Protein AF-A0A3G2JQF2-F1 (afdb_monomer)

Mean predicted aligned error: 6.69 Å

Sequence (127 aa):
MSVCEAGCGICAEARGRFDALRAESLVQRRRFEQIGRYPYAAGRHTLHRTGCRAVSVGDVESDAGPWLHGALTRFAHDGSTSSGWTTHMRVMTRCEAEAWVTERIGPRGGLRYRLCGICTPELPVAD

pLDDT: mean 83.69, std 12.15, range [48.25, 96.56]

Radius of gyration: 16.87 Å; Cα contacts (8 Å, |Δi|>4): 191; chains: 1; bounding box: 36×32×48 Å

Secondary structure (DSSP, 8-state):
-PPPPTT-HHHHHHHHHHHHHHHHHHHHHHHHTTTTT--EEE-SSEEEETT-TT------S-TTSTTTTTHHHHHHHH----SSSS--SEEE-HHHHHHHHHHHTTTTT-TT-EE-TTT-PPP----

Structure (mmCIF, N/CA/C/O backbone):
data_AF-A0A3G2JQF2-F1
#
_entry.id   AF-A0A3G2JQF2-F1
#
loop_
_atom_site.group_PDB
_atom_site.id
_atom_site.type_symbol
_atom_site.label_atom_id
_atom_site.label_alt_id
_atom_site.label_comp_id
_atom_site.label_asym_id
_atom_site.label_entity_id
_atom_site.label_seq_id
_atom_site.pdbx_PDB_ins_code
_atom_site.Cartn_x
_atom_site.Cartn_y
_atom_site.Cartn_z
_atom_site.occupancy
_atom_site.B_iso_or_equiv
_atom_site.auth_seq_id
_atom_site.auth_comp_id
_atom_site.auth_asym_id
_atom_site.auth_atom_id
_atom_site.pdbx_PDB_model_num
ATOM 1 N N 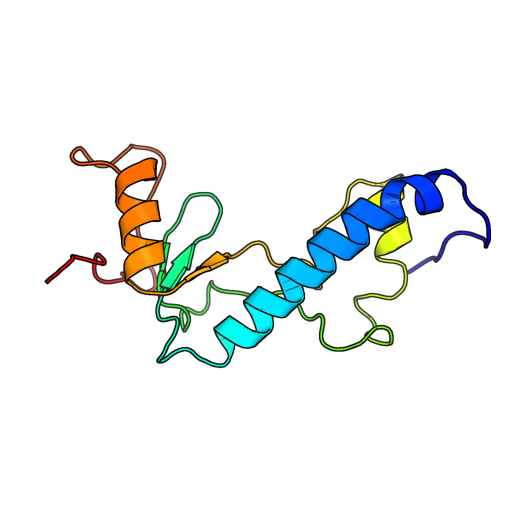. MET A 1 1 ? 4.228 -17.465 -17.686 1.00 61.19 1 MET A N 1
ATOM 2 C CA . MET A 1 1 ? 4.157 -15.997 -17.867 1.00 61.19 1 MET A CA 1
ATOM 3 C C . MET A 1 1 ? 5.346 -15.611 -18.726 1.00 61.19 1 MET A C 1
ATOM 5 O O . MET A 1 1 ? 6.410 -16.160 -18.479 1.00 61.19 1 MET A O 1
ATOM 9 N N . SER A 1 2 ? 5.173 -14.795 -19.765 1.00 73.69 2 SER A N 1
ATOM 10 C CA . SER A 1 2 ? 6.272 -14.430 -20.668 1.00 73.69 2 SER A CA 1
ATOM 11 C C . SER A 1 2 ? 7.096 -13.272 -20.101 1.00 73.69 2 SER A C 1
ATOM 13 O O . SER A 1 2 ? 6.562 -12.350 -19.486 1.00 73.69 2 SER A O 1
ATOM 15 N N . VAL A 1 3 ? 8.409 -13.336 -20.310 1.00 82.12 3 VAL A N 1
ATOM 16 C CA . VAL A 1 3 ? 9.358 -12.250 -20.044 1.00 82.12 3 VAL A CA 1
ATOM 17 C C . VAL A 1 3 ? 9.711 -11.627 -21.388 1.00 82.12 3 VAL A C 1
ATOM 19 O O . VAL A 1 3 ? 9.880 -12.345 -22.371 1.00 82.12 3 VAL A O 1
ATOM 22 N N . CYS A 1 4 ? 9.772 -10.299 -21.442 1.00 87.94 4 CYS A N 1
ATOM 23 C CA . CYS A 1 4 ? 10.192 -9.588 -22.646 1.00 87.94 4 CYS A CA 1
ATOM 24 C C . CYS A 1 4 ? 11.670 -9.865 -22.966 1.00 87.94 4 CYS A C 1
ATOM 26 O O . CYS A 1 4 ? 12.456 -10.187 -22.073 1.00 87.94 4 CYS A O 1
ATOM 28 N N . GLU A 1 5 ? 12.056 -9.705 -24.229 1.00 86.31 5 GLU A N 1
ATOM 29 C CA . GLU A 1 5 ? 13.446 -9.851 -24.660 1.00 86.31 5 GLU A CA 1
ATOM 30 C C . GLU A 1 5 ? 14.378 -8.856 -23.949 1.00 86.31 5 GLU A C 1
ATOM 32 O O . GLU A 1 5 ? 13.987 -7.749 -23.551 1.00 86.31 5 GLU A O 1
ATOM 37 N N . ALA A 1 6 ? 15.642 -9.256 -23.791 1.00 82.19 6 ALA A N 1
ATOM 38 C CA . ALA A 1 6 ? 16.667 -8.387 -23.233 1.00 82.19 6 ALA A CA 1
ATOM 39 C C . ALA A 1 6 ? 16.839 -7.135 -24.113 1.00 82.19 6 ALA A C 1
ATOM 41 O O . ALA A 1 6 ? 16.950 -7.235 -25.330 1.00 82.19 6 ALA A O 1
ATOM 42 N N . GLY A 1 7 ? 16.874 -5.953 -23.492 1.00 86.25 7 GLY A N 1
ATOM 43 C CA . GLY A 1 7 ? 17.032 -4.681 -24.209 1.00 86.25 7 GLY A CA 1
ATOM 44 C C . GLY A 1 7 ? 15.730 -4.015 -24.673 1.00 86.25 7 GLY A C 1
ATOM 45 O O . GLY A 1 7 ? 15.794 -2.990 -25.344 1.00 86.25 7 GLY A O 1
ATOM 46 N N . CYS A 1 8 ? 14.551 -4.526 -24.296 1.00 94.06 8 CYS A N 1
ATOM 47 C CA . CYS A 1 8 ? 13.285 -3.845 -24.580 1.00 94.06 8 CYS A CA 1
ATOM 48 C C . CYS A 1 8 ? 13.240 -2.426 -23.971 1.00 94.06 8 CYS A C 1
ATOM 50 O O . CYS A 1 8 ? 13.269 -2.259 -22.748 1.00 94.06 8 CYS A O 1
ATOM 52 N N . GLY A 1 9 ? 13.109 -1.405 -24.828 1.00 94.69 9 GLY A N 1
ATOM 53 C CA . GLY A 1 9 ? 13.076 0.008 -24.426 1.00 94.69 9 GLY A CA 1
ATOM 54 C C . GLY A 1 9 ? 11.910 0.359 -23.496 1.00 94.69 9 GLY A C 1
ATOM 55 O O . GLY A 1 9 ? 12.115 1.030 -22.491 1.00 94.69 9 GLY A O 1
ATOM 56 N N . ILE A 1 10 ? 10.715 -0.191 -23.744 1.00 94.81 10 ILE A N 1
ATOM 57 C CA . ILE A 1 10 ? 9.523 0.033 -22.900 1.00 94.81 10 ILE A CA 1
ATOM 58 C C . ILE A 1 10 ? 9.766 -0.492 -21.476 1.00 94.81 10 ILE A C 1
ATOM 60 O O . ILE A 1 10 ? 9.461 0.171 -20.483 1.00 94.81 10 ILE A O 1
ATOM 64 N N . CYS A 1 11 ? 10.378 -1.674 -21.360 1.00 93.19 11 CYS A N 1
ATOM 65 C CA . CYS A 1 11 ? 10.763 -2.243 -20.071 1.00 93.19 11 CYS A CA 1
ATOM 66 C C . CYS A 1 11 ? 11.851 -1.412 -19.368 1.00 93.19 11 CYS A C 1
ATOM 68 O O . CYS A 1 11 ? 11.802 -1.264 -18.146 1.00 93.19 11 CYS A O 1
ATOM 70 N N . ALA A 1 12 ? 12.818 -0.863 -20.111 1.00 94.44 12 ALA A N 1
ATOM 71 C CA . ALA A 1 12 ? 13.862 -0.000 -19.558 1.00 94.44 12 ALA A CA 1
ATOM 72 C C . ALA A 1 12 ? 13.283 1.317 -19.007 1.00 94.44 12 ALA A C 1
ATOM 74 O O . ALA A 1 12 ? 13.583 1.692 -17.875 1.00 94.44 12 ALA A O 1
ATOM 75 N N . GLU A 1 13 ? 12.385 1.966 -19.750 1.00 96.06 13 GLU A N 1
ATOM 76 C CA . GLU A 1 13 ? 11.699 3.195 -19.327 1.00 96.06 13 GLU A CA 1
ATOM 77 C C . GLU A 1 13 ? 10.772 2.983 -18.117 1.00 96.06 13 GLU A C 1
ATOM 79 O O . GLU A 1 13 ? 10.591 3.872 -17.278 1.00 96.06 13 GLU A O 1
ATOM 84 N N . ALA A 1 14 ? 10.163 1.801 -17.999 1.00 94.31 14 ALA A N 1
ATOM 85 C CA . ALA A 1 14 ? 9.282 1.462 -16.885 1.00 94.31 14 ALA A CA 1
ATOM 86 C C . ALA A 1 14 ? 10.037 1.042 -15.612 1.00 94.31 14 ALA A C 1
ATOM 88 O O . ALA A 1 14 ? 9.457 1.086 -14.522 1.00 94.31 14 ALA A O 1
ATOM 89 N N . ARG A 1 15 ? 11.319 0.660 -15.726 1.00 91.25 15 ARG A N 1
ATOM 90 C CA . ARG A 1 15 ? 12.107 0.033 -14.653 1.00 91.25 15 ARG A CA 1
ATOM 91 C C . ARG A 1 15 ? 12.094 0.823 -13.351 1.00 91.25 15 ARG A C 1
ATOM 93 O O . ARG A 1 15 ? 11.746 0.268 -12.318 1.00 91.25 15 ARG A O 1
ATOM 100 N N . GLY A 1 16 ? 12.403 2.118 -13.402 1.00 93.44 16 GLY A N 1
ATOM 101 C CA . GLY A 1 16 ? 12.475 2.936 -12.187 1.00 93.44 16 GLY A CA 1
ATOM 102 C C . GLY A 1 16 ? 11.144 2.995 -11.428 1.00 93.44 16 GLY A C 1
ATOM 103 O O . GLY A 1 16 ? 11.115 2.877 -10.206 1.00 93.44 16 GLY A O 1
ATOM 104 N N . ARG A 1 17 ? 10.020 3.105 -12.152 1.00 93.38 17 ARG A N 1
ATOM 105 C CA . ARG A 1 17 ? 8.672 3.099 -11.553 1.00 93.38 17 ARG A CA 1
ATOM 106 C C . ARG A 1 17 ? 8.314 1.728 -10.980 1.00 93.38 17 ARG A C 1
ATOM 108 O O . ARG A 1 17 ? 7.720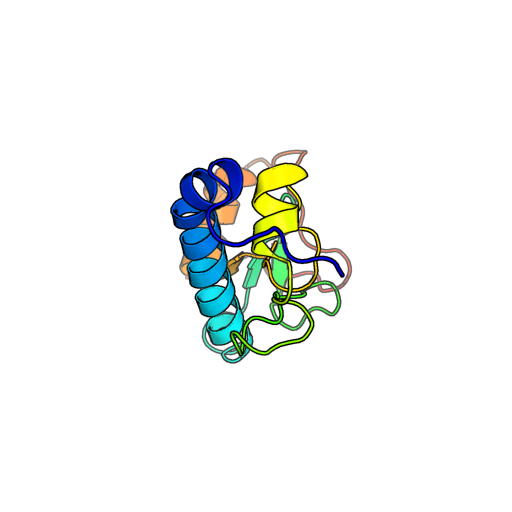 1.650 -9.908 1.00 93.38 17 ARG A O 1
ATOM 115 N N . PHE A 1 18 ? 8.696 0.662 -11.677 1.00 90.56 18 PHE A N 1
ATOM 116 C CA . PHE A 1 18 ? 8.511 -0.706 -11.208 1.00 90.56 18 PHE A CA 1
ATOM 117 C C . PHE A 1 18 ? 9.280 -0.969 -9.905 1.00 90.56 18 PHE A C 1
ATOM 119 O O . PHE A 1 18 ? 8.698 -1.449 -8.932 1.00 90.56 18 PHE A O 1
ATOM 126 N N . ASP A 1 19 ? 10.561 -0.602 -9.859 1.00 90.19 19 ASP A N 1
ATOM 127 C CA . ASP A 1 19 ? 11.419 -0.816 -8.692 1.00 90.19 19 ASP A CA 1
ATOM 128 C C . ASP A 1 19 ? 10.932 -0.007 -7.479 1.00 90.19 19 ASP A C 1
ATOM 130 O O . ASP A 1 19 ? 10.936 -0.518 -6.358 1.00 90.19 19 ASP A O 1
ATOM 134 N N . ALA A 1 20 ? 10.425 1.213 -7.694 1.00 91.12 20 ALA A N 1
ATOM 135 C CA . ALA A 1 20 ? 9.807 2.019 -6.641 1.00 91.12 20 ALA A CA 1
ATOM 136 C C . ALA A 1 20 ? 8.563 1.337 -6.042 1.00 91.12 20 ALA A C 1
ATOM 138 O O . ALA A 1 20 ? 8.482 1.157 -4.826 1.00 91.12 20 ALA A O 1
ATOM 139 N N . LEU A 1 21 ? 7.633 0.869 -6.884 1.00 89.31 21 LEU A N 1
ATOM 140 C CA . LEU A 1 21 ? 6.445 0.132 -6.428 1.00 89.31 21 LEU A CA 1
ATOM 141 C C . LEU A 1 21 ? 6.815 -1.161 -5.694 1.00 89.31 21 LEU A C 1
ATOM 143 O O . LEU A 1 21 ? 6.157 -1.553 -4.723 1.00 89.31 21 LEU A O 1
ATOM 147 N N . ARG A 1 22 ? 7.880 -1.833 -6.138 1.00 87.44 22 ARG A N 1
ATOM 148 C CA . ARG A 1 22 ? 8.399 -3.029 -5.475 1.00 87.44 22 ARG A CA 1
ATOM 149 C C . ARG A 1 22 ? 8.967 -2.692 -4.099 1.00 87.44 22 ARG A C 1
ATOM 151 O O . ARG A 1 22 ? 8.641 -3.375 -3.128 1.00 87.44 22 ARG A O 1
ATOM 158 N N . ALA A 1 23 ? 9.770 -1.636 -3.995 1.00 88.94 23 ALA A N 1
ATOM 159 C CA . ALA A 1 23 ? 10.330 -1.176 -2.729 1.00 88.94 23 ALA A CA 1
ATOM 160 C C . ALA A 1 23 ? 9.228 -0.791 -1.727 1.00 88.94 23 ALA A C 1
ATOM 162 O O . ALA A 1 23 ? 9.280 -1.201 -0.565 1.00 88.94 23 ALA A O 1
ATOM 163 N N . GLU A 1 24 ? 8.191 -0.081 -2.177 1.00 89.69 24 GLU A N 1
ATOM 164 C CA . GLU A 1 24 ? 7.017 0.238 -1.358 1.00 89.69 24 GLU A CA 1
ATOM 165 C C . GLU A 1 24 ? 6.292 -1.026 -0.888 1.00 89.69 24 GLU A C 1
ATOM 167 O O . GLU A 1 24 ? 5.978 -1.164 0.296 1.00 89.69 24 GLU A O 1
ATOM 172 N N . SER A 1 25 ? 6.087 -1.987 -1.790 1.00 88.75 25 SER A N 1
ATOM 173 C CA . SER A 1 25 ? 5.441 -3.263 -1.468 1.00 88.75 25 SER A CA 1
ATOM 174 C C . SER A 1 25 ? 6.213 -4.046 -0.408 1.00 88.75 25 SER A C 1
ATOM 176 O O . SER A 1 25 ? 5.610 -4.565 0.532 1.00 88.75 25 SER A O 1
ATOM 178 N N . LEU A 1 26 ? 7.547 -4.051 -0.487 1.00 88.56 26 LEU A N 1
ATOM 179 C CA . LEU A 1 26 ? 8.424 -4.665 0.514 1.00 88.56 26 LEU A CA 1
ATOM 180 C C . LEU A 1 26 ? 8.311 -3.985 1.883 1.00 88.56 26 LEU A C 1
ATOM 182 O O . LEU A 1 26 ? 8.314 -4.657 2.915 1.00 88.56 26 LEU A O 1
ATOM 186 N N . VAL A 1 27 ? 8.195 -2.655 1.914 1.00 91.44 27 VAL A N 1
ATOM 187 C CA . VAL A 1 27 ? 7.955 -1.921 3.164 1.00 91.44 27 VAL A CA 1
ATOM 188 C C . VAL A 1 27 ? 6.620 -2.335 3.777 1.00 91.44 27 VAL A C 1
ATOM 190 O O . VAL A 1 27 ? 6.573 -2.622 4.972 1.00 91.44 27 VAL A O 1
ATOM 193 N N . GLN A 1 28 ? 5.547 -2.403 2.984 1.00 92.88 28 GLN A N 1
ATOM 194 C CA . GLN A 1 28 ? 4.232 -2.788 3.505 1.00 92.88 28 GLN A CA 1
ATOM 195 C C . GLN A 1 28 ? 4.196 -4.243 3.983 1.00 92.88 28 GLN A C 1
ATOM 197 O O . GLN A 1 28 ? 3.588 -4.509 5.017 1.00 92.88 28 GLN A O 1
ATOM 202 N N . ARG A 1 29 ? 4.902 -5.161 3.307 1.00 90.31 29 ARG A N 1
ATOM 203 C CA . ARG A 1 29 ? 5.081 -6.552 3.756 1.00 90.31 29 ARG A CA 1
ATOM 204 C C . ARG A 1 29 ? 5.730 -6.621 5.143 1.00 90.31 29 ARG A C 1
ATOM 206 O O . ARG A 1 29 ? 5.127 -7.158 6.065 1.00 90.31 29 ARG A O 1
ATOM 213 N N . ARG A 1 30 ? 6.878 -5.960 5.334 1.00 91.25 30 ARG A N 1
ATOM 214 C CA . ARG A 1 30 ? 7.559 -5.910 6.645 1.00 91.25 30 ARG A CA 1
ATOM 215 C C . ARG A 1 30 ? 6.706 -5.278 7.745 1.00 91.25 30 ARG A C 1
ATOM 217 O O . ARG A 1 30 ? 6.788 -5.676 8.905 1.00 91.25 30 ARG A O 1
ATOM 224 N N . ARG A 1 31 ? 5.905 -4.261 7.405 1.00 94.31 31 ARG A N 1
ATOM 225 C CA . ARG A 1 31 ? 4.961 -3.639 8.349 1.00 94.31 31 ARG A CA 1
ATOM 226 C C . ARG A 1 31 ? 3.831 -4.598 8.724 1.00 94.31 31 ARG A C 1
ATOM 228 O O . ARG A 1 31 ? 3.440 -4.636 9.886 1.00 94.31 31 ARG A O 1
ATOM 235 N N . PHE A 1 32 ? 3.330 -5.376 7.766 1.00 91.75 32 PHE A N 1
ATOM 236 C CA . PHE A 1 32 ? 2.258 -6.351 7.972 1.00 91.75 32 PHE A CA 1
ATOM 237 C C . PHE A 1 32 ? 2.642 -7.454 8.967 1.00 91.75 32 PHE A C 1
ATOM 239 O O . PHE A 1 32 ? 1.812 -7.860 9.771 1.00 91.75 32 PHE A O 1
ATOM 246 N N . GLU A 1 33 ? 3.906 -7.880 8.979 1.00 91.69 33 GLU A N 1
ATOM 247 C CA . GLU A 1 33 ? 4.445 -8.835 9.965 1.00 91.69 33 GLU A CA 1
ATOM 248 C C . GLU A 1 33 ? 4.531 -8.259 11.390 1.00 91.69 33 GLU A C 1
ATOM 250 O O . GLU A 1 33 ? 4.604 -8.999 12.367 1.00 91.69 33 GLU A O 1
ATOM 255 N N . GLN A 1 34 ? 4.481 -6.932 11.534 1.00 93.75 34 GLN A N 1
ATOM 256 C CA . GLN A 1 34 ? 4.618 -6.216 12.803 1.00 93.75 34 GLN A CA 1
ATOM 257 C C . GLN A 1 34 ? 3.278 -5.616 13.253 1.00 93.75 34 GLN A C 1
ATOM 259 O O . GLN A 1 34 ? 3.196 -4.431 13.585 1.00 93.75 34 GLN A O 1
ATOM 264 N N . ILE A 1 35 ? 2.220 -6.435 13.288 1.00 90.38 35 ILE A N 1
ATOM 265 C CA . ILE A 1 35 ? 0.833 -6.004 13.568 1.00 90.38 35 ILE A CA 1
ATOM 266 C C . ILE A 1 35 ? 0.719 -5.151 14.842 1.00 90.38 35 ILE A C 1
ATOM 268 O O . ILE A 1 35 ? -0.018 -4.168 14.851 1.00 90.38 35 ILE A O 1
ATOM 272 N N . GLY A 1 36 ? 1.468 -5.475 15.902 1.00 91.88 36 GLY A N 1
ATOM 273 C CA . GLY A 1 36 ? 1.448 -4.694 17.146 1.00 91.88 36 GLY A CA 1
ATOM 274 C C . GLY A 1 36 ? 1.935 -3.248 16.980 1.00 91.88 36 GLY A C 1
ATOM 275 O O . GLY A 1 36 ? 1.447 -2.351 17.659 1.00 91.88 36 GLY A O 1
ATOM 276 N N . ARG A 1 37 ? 2.863 -3.002 16.047 1.00 95.12 37 ARG A N 1
ATOM 277 C CA . ARG A 1 37 ? 3.402 -1.667 15.740 1.00 95.12 37 ARG A CA 1
ATOM 278 C C . ARG A 1 37 ? 2.606 -0.950 14.649 1.00 95.12 37 ARG A C 1
ATOM 280 O O . ARG A 1 37 ? 2.529 0.279 14.655 1.00 95.12 37 ARG A O 1
ATOM 287 N N . TYR A 1 38 ? 2.015 -1.706 13.728 1.00 96.44 38 TYR A N 1
ATOM 288 C CA . TYR A 1 38 ? 1.227 -1.182 12.617 1.00 96.44 38 TYR A CA 1
ATOM 289 C C . TYR A 1 38 ? -0.176 -1.806 12.610 1.00 96.44 38 TYR A C 1
ATOM 291 O O . TYR A 1 38 ? -0.444 -2.728 11.834 1.00 96.44 38 TYR A O 1
ATOM 299 N N . PRO A 1 39 ? -1.082 -1.344 13.490 1.00 95.81 39 PRO A N 1
ATOM 300 C CA . PRO A 1 39 ? -2.364 -2.009 13.719 1.00 95.81 39 PRO A CA 1
ATOM 301 C C . PRO A 1 39 ? -3.420 -1.735 12.638 1.00 95.81 39 PRO A C 1
ATOM 303 O O . PRO A 1 39 ? -4.453 -2.412 12.620 1.00 95.81 39 PRO A O 1
ATOM 306 N N . TYR A 1 40 ? -3.180 -0.784 11.730 1.00 96.56 40 TYR A N 1
ATOM 307 C CA . TYR A 1 40 ? -4.132 -0.390 10.692 1.00 96.56 40 TYR A CA 1
ATOM 308 C C . TYR A 1 40 ? -3.625 -0.681 9.283 1.00 96.56 40 TYR A C 1
ATOM 310 O O . TYR A 1 40 ? -2.434 -0.594 9.002 1.00 96.56 40 TYR A O 1
ATOM 318 N N . ALA A 1 41 ? -4.553 -0.931 8.363 1.00 95.56 41 ALA A N 1
ATOM 319 C CA . ALA A 1 41 ? -4.275 -0.980 6.936 1.00 95.56 41 ALA A CA 1
ATOM 320 C C . ALA A 1 41 ? -5.366 -0.243 6.157 1.00 95.56 41 ALA A C 1
ATOM 322 O O . ALA A 1 41 ? -6.552 -0.439 6.412 1.00 95.56 41 ALA A O 1
ATOM 323 N N . ALA A 1 42 ? -4.987 0.599 5.201 1.00 93.19 42 ALA A N 1
ATOM 324 C CA . ALA A 1 42 ?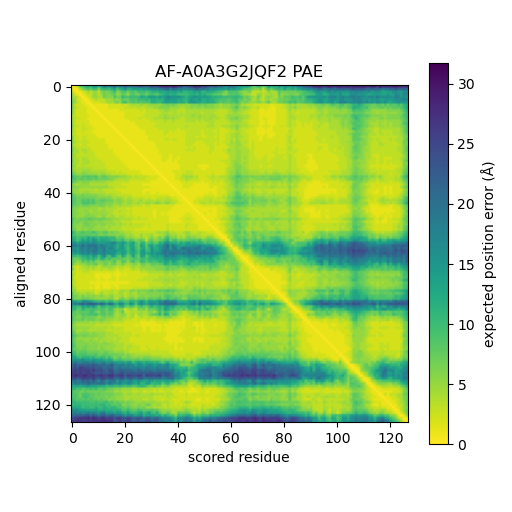 -5.924 1.312 4.344 1.00 93.19 42 ALA A CA 1
ATOM 325 C C . ALA A 1 42 ? -5.789 0.870 2.889 1.00 93.19 42 ALA A C 1
ATOM 327 O O . ALA A 1 42 ? -4.702 0.908 2.314 1.00 93.19 42 ALA A O 1
ATOM 328 N N . GLY A 1 43 ? -6.920 0.509 2.289 1.00 89.06 43 GLY A N 1
ATOM 329 C CA . GLY A 1 43 ? -7.054 0.398 0.842 1.00 89.06 43 GLY A CA 1
ATOM 330 C C . GLY A 1 43 ? -7.443 1.739 0.222 1.00 89.06 43 GLY A C 1
ATOM 331 O O . GLY A 1 43 ? -7.388 2.796 0.855 1.00 89.06 43 GLY A O 1
ATOM 332 N N . ARG A 1 44 ? -7.927 1.703 -1.024 1.00 85.12 44 ARG A N 1
ATOM 333 C CA . ARG A 1 44 ? -8.351 2.912 -1.751 1.00 85.12 44 ARG A CA 1
ATOM 334 C C . ARG A 1 44 ? -9.392 3.739 -0.987 1.00 85.12 44 ARG A C 1
ATOM 336 O O . ARG A 1 44 ? -9.284 4.962 -0.953 1.00 85.12 44 ARG A O 1
ATOM 343 N N . HIS A 1 45 ? -10.371 3.069 -0.380 1.00 86.88 45 HIS A N 1
ATOM 344 C CA . HIS A 1 45 ? -11.539 3.703 0.242 1.00 86.88 45 HIS A CA 1
ATOM 345 C C . HIS A 1 45 ? -11.882 3.169 1.634 1.00 86.88 45 HIS A C 1
ATOM 347 O O . HIS A 1 45 ? -12.830 3.651 2.249 1.00 86.88 45 HIS A O 1
ATOM 353 N N . THR A 1 46 ? -11.140 2.186 2.138 1.00 90.56 46 THR A N 1
ATOM 354 C CA . THR A 1 46 ? -11.543 1.459 3.341 1.00 90.56 46 THR A CA 1
ATOM 355 C C . THR A 1 46 ? -10.389 1.347 4.317 1.00 90.56 46 THR A C 1
ATOM 357 O O . THR A 1 46 ? -9.291 0.958 3.918 1.00 90.56 46 THR A O 1
ATOM 360 N N . LEU A 1 47 ? -10.652 1.655 5.587 1.00 92.94 47 LEU A N 1
ATOM 361 C CA . LEU 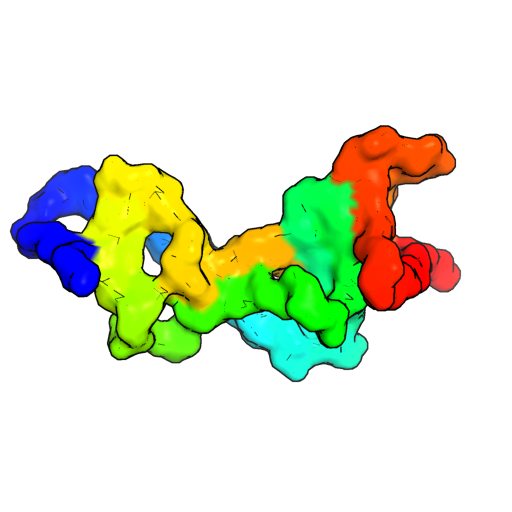A 1 47 ? -9.738 1.393 6.694 1.00 92.94 47 LEU A CA 1
ATOM 362 C C . LEU A 1 47 ? -10.044 0.025 7.315 1.00 92.94 47 LEU A C 1
ATOM 364 O O . LEU A 1 47 ? -11.203 -0.327 7.541 1.00 92.94 47 LEU A O 1
ATOM 368 N N . HIS A 1 48 ? -8.999 -0.731 7.616 1.00 95.06 48 HIS A N 1
ATOM 369 C CA . HIS A 1 48 ? -9.031 -2.061 8.210 1.00 95.06 48 HIS A CA 1
ATOM 370 C C . HIS A 1 48 ? -8.114 -2.114 9.436 1.00 95.06 48 HIS A C 1
ATOM 372 O O . HIS A 1 48 ? -7.171 -1.332 9.553 1.00 95.06 48 HIS A O 1
ATOM 378 N N . ARG A 1 49 ? -8.340 -3.102 10.309 1.00 95.31 49 ARG A N 1
ATOM 379 C CA . ARG A 1 49 ? -7.276 -3.620 11.182 1.00 95.31 49 ARG A CA 1
ATOM 380 C C . ARG A 1 49 ? -6.323 -4.456 10.333 1.00 95.31 49 ARG A C 1
ATOM 382 O O . ARG A 1 49 ? -6.802 -5.192 9.471 1.00 95.31 49 ARG A O 1
ATOM 389 N N . THR A 1 50 ? -5.020 -4.399 10.590 1.00 94.25 50 THR A N 1
ATOM 390 C CA . THR A 1 50 ? -4.010 -5.124 9.794 1.00 94.25 50 THR A CA 1
ATOM 391 C C . THR A 1 50 ? -4.287 -6.627 9.732 1.00 94.25 50 THR A C 1
ATOM 393 O O . THR A 1 50 ? -4.234 -7.204 8.657 1.00 94.25 50 THR A O 1
ATOM 396 N N . GLY A 1 51 ? -4.712 -7.252 10.835 1.00 91.25 51 GLY A N 1
ATOM 397 C CA . GLY A 1 51 ? -5.085 -8.676 10.864 1.00 91.25 51 GLY A CA 1
ATOM 398 C C . GLY A 1 51 ? -6.435 -9.028 10.213 1.00 91.25 51 GLY A C 1
ATOM 399 O O . GLY A 1 51 ? -6.909 -10.153 10.350 1.00 91.25 51 GLY A O 1
ATOM 400 N N . CYS A 1 52 ? -7.119 -8.088 9.553 1.00 93.75 52 CYS A N 1
ATOM 401 C CA . CYS A 1 52 ? -8.372 -8.380 8.861 1.00 93.75 52 CYS A CA 1
ATOM 402 C C . CYS A 1 52 ? -8.120 -9.298 7.659 1.00 93.75 52 CYS A C 1
ATOM 404 O O . CYS A 1 52 ? -7.275 -9.003 6.826 1.00 93.75 52 CYS A O 1
ATOM 406 N N . ARG A 1 53 ? -8.948 -10.334 7.479 1.00 90.81 53 ARG A N 1
ATOM 407 C CA . ARG A 1 53 ? -8.868 -11.256 6.327 1.00 90.81 53 ARG A CA 1
ATOM 408 C C . ARG A 1 53 ? -8.976 -10.601 4.940 1.00 90.81 53 ARG A C 1
ATOM 410 O O . ARG A 1 53 ? -8.674 -11.240 3.944 1.00 90.81 53 ARG A O 1
ATOM 417 N N . ALA A 1 54 ? -9.483 -9.369 4.864 1.00 88.31 54 ALA A N 1
ATOM 418 C CA . ALA A 1 54 ? -9.559 -8.603 3.619 1.00 88.31 54 ALA A CA 1
ATOM 419 C C . ALA A 1 54 ? -8.262 -7.834 3.313 1.00 88.31 54 ALA A C 1
ATOM 421 O O . ALA A 1 54 ? -8.110 -7.302 2.215 1.00 88.31 54 ALA A O 1
ATOM 422 N N . VAL A 1 55 ? -7.346 -7.743 4.280 1.00 87.56 55 VAL A N 1
ATOM 423 C CA . VAL A 1 55 ? -6.032 -7.139 4.095 1.00 87.56 55 VAL A CA 1
ATOM 424 C C . VAL A 1 55 ? -5.117 -8.196 3.504 1.00 87.56 55 VAL A C 1
ATOM 426 O O . VAL A 1 55 ? -4.876 -9.246 4.091 1.00 87.56 55 VAL A O 1
ATOM 429 N N . SER A 1 56 ? -4.605 -7.887 2.323 1.00 83.19 56 SER A N 1
ATOM 430 C CA . SER A 1 56 ? -3.565 -8.649 1.659 1.00 83.19 56 SER A CA 1
ATOM 431 C C . SER A 1 56 ? -2.471 -7.672 1.258 1.00 83.19 56 SER A C 1
ATOM 433 O O . SER A 1 56 ? -2.748 -6.612 0.691 1.00 83.19 56 SER A O 1
ATOM 435 N N . VAL A 1 57 ? -1.237 -8.013 1.605 1.00 82.00 57 VAL A N 1
ATOM 436 C CA . VAL A 1 57 ? -0.032 -7.334 1.132 1.00 82.00 57 VAL A CA 1
ATOM 437 C C . VAL A 1 57 ? 0.632 -8.220 0.088 1.00 82.00 57 VAL A C 1
ATOM 439 O O . VAL A 1 57 ? 0.544 -9.446 0.168 1.00 82.00 57 VAL A O 1
ATOM 442 N N . GLY A 1 58 ? 1.265 -7.604 -0.908 1.00 75.56 58 GLY A N 1
ATOM 443 C CA . GLY A 1 58 ? 1.890 -8.343 -2.001 1.00 75.56 58 GLY A CA 1
ATOM 444 C C . GLY A 1 58 ? 3.024 -9.252 -1.519 1.00 75.56 58 GLY A C 1
ATOM 445 O O . GLY A 1 58 ? 3.700 -8.955 -0.531 1.00 75.56 58 GLY A O 1
ATOM 446 N N . ASP A 1 59 ? 3.188 -10.413 -2.143 1.00 70.88 59 ASP A N 1
ATOM 447 C CA . ASP A 1 59 ? 4.298 -11.343 -1.928 1.00 70.88 59 ASP A CA 1
ATOM 448 C C . ASP A 1 59 ? 5.501 -10.901 -2.771 1.00 70.88 59 ASP A C 1
ATOM 450 O O . ASP A 1 59 ? 5.533 -11.058 -3.992 1.00 70.88 59 ASP A O 1
ATOM 454 N N . VAL A 1 60 ? 6.445 -10.239 -2.106 1.00 65.19 60 VAL A N 1
ATOM 455 C CA . VAL A 1 60 ? 7.595 -9.553 -2.722 1.00 65.19 60 VAL A CA 1
ATOM 456 C C . VAL A 1 60 ? 8.934 -10.086 -2.234 1.00 65.19 60 VAL A C 1
ATOM 458 O O . VAL A 1 60 ? 9.971 -9.520 -2.580 1.00 65.19 60 VAL A O 1
ATOM 461 N N . GLU A 1 61 ? 8.934 -11.164 -1.450 1.00 59.09 61 GLU A N 1
ATOM 462 C CA . GLU A 1 61 ? 10.095 -11.583 -0.658 1.00 59.09 61 GLU A CA 1
ATOM 463 C C . GLU A 1 61 ? 11.317 -12.005 -1.486 1.00 59.09 61 GLU A C 1
ATOM 465 O O . GLU A 1 61 ? 12.426 -12.010 -0.958 1.00 59.09 61 GLU A O 1
ATOM 470 N N . SER A 1 62 ? 11.177 -12.288 -2.788 1.00 55.88 62 SER A N 1
ATOM 471 C CA . SER A 1 62 ? 12.330 -12.624 -3.629 1.00 55.88 62 SER A CA 1
ATOM 472 C C . SER A 1 62 ? 12.179 -12.216 -5.093 1.00 55.88 62 SER A C 1
ATOM 474 O O . SER A 1 62 ? 11.113 -12.363 -5.692 1.00 55.88 62 SER A O 1
ATOM 476 N N . ASP A 1 63 ? 13.296 -11.781 -5.694 1.00 53.62 63 ASP A N 1
ATOM 477 C CA . ASP A 1 63 ? 13.442 -11.603 -7.147 1.00 53.62 63 ASP A CA 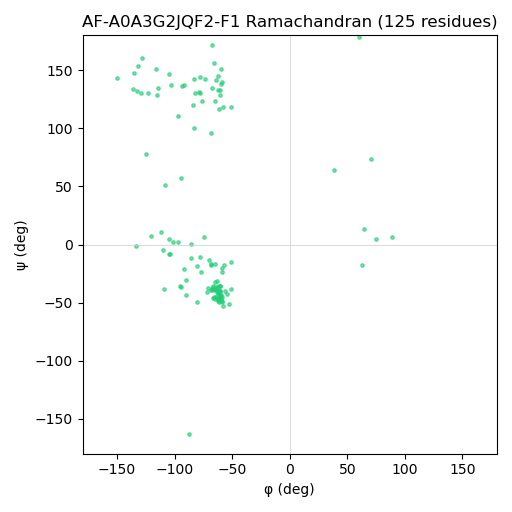1
ATOM 478 C C . ASP A 1 63 ? 13.204 -12.894 -7.947 1.00 53.62 63 ASP A C 1
ATOM 480 O O . ASP A 1 63 ? 12.892 -12.849 -9.136 1.00 53.62 63 ASP A O 1
ATOM 484 N N . ALA A 1 64 ? 13.317 -14.045 -7.280 1.00 55.16 64 ALA A N 1
ATOM 485 C CA . ALA A 1 64 ? 13.088 -15.371 -7.843 1.00 55.16 64 ALA A CA 1
ATOM 486 C C . ALA A 1 64 ? 11.674 -15.917 -7.569 1.00 55.16 64 ALA A C 1
ATOM 488 O O . ALA A 1 64 ? 11.372 -17.052 -7.940 1.00 55.16 64 ALA A O 1
ATOM 489 N N . GLY A 1 65 ? 10.803 -15.144 -6.911 1.00 64.81 65 GLY A N 1
ATOM 490 C CA . GLY A 1 65 ? 9.430 -15.561 -6.655 1.00 64.81 65 GLY A CA 1
ATOM 491 C C . GLY A 1 65 ? 8.643 -15.725 -7.965 1.00 64.81 65 GLY A C 1
ATOM 492 O O . GLY A 1 65 ? 8.780 -14.893 -8.869 1.00 64.81 65 GLY A O 1
ATOM 493 N N . PRO A 1 66 ? 7.765 -16.739 -8.084 1.00 66.12 66 PRO A N 1
ATOM 494 C CA . PRO A 1 66 ? 6.971 -16.962 -9.297 1.00 66.12 66 PRO A CA 1
ATOM 495 C C . PRO A 1 66 ? 6.085 -15.758 -9.659 1.00 66.12 66 PRO A C 1
ATOM 497 O O . PRO A 1 66 ? 5.745 -15.575 -10.824 1.00 66.12 66 PRO A O 1
ATOM 500 N N . TRP A 1 67 ? 5.758 -14.912 -8.676 1.00 68.31 67 TRP A N 1
ATOM 501 C CA . TRP A 1 67 ? 4.977 -13.685 -8.848 1.00 68.31 67 TRP A CA 1
ATOM 502 C C . TRP A 1 67 ? 5.761 -12.512 -9.444 1.00 68.31 67 TRP A C 1
ATOM 504 O O . TRP A 1 67 ? 5.148 -11.623 -10.036 1.00 68.31 67 TRP A O 1
ATOM 514 N N . LEU A 1 68 ? 7.094 -12.497 -9.309 1.00 75.75 68 LEU A N 1
ATOM 515 C CA . LEU A 1 68 ? 7.934 -11.436 -9.870 1.00 75.75 68 LEU A CA 1
ATOM 516 C C . LEU A 1 68 ? 8.430 -11.768 -11.284 1.00 75.75 68 LEU A C 1
ATOM 518 O O . LEU A 1 68 ? 8.759 -10.869 -12.063 1.00 75.75 68 LEU A O 1
ATOM 522 N N . HIS A 1 69 ? 8.432 -13.048 -11.659 1.00 80.62 69 HIS A N 1
ATOM 523 C CA . HIS A 1 69 ? 8.794 -13.469 -13.007 1.00 80.62 69 HIS A CA 1
ATOM 524 C C . HIS A 1 69 ? 7.836 -12.873 -14.056 1.00 80.62 69 HIS A C 1
ATOM 526 O O . HIS A 1 69 ? 6.638 -13.148 -14.066 1.00 80.62 69 HIS A O 1
ATOM 532 N N . GLY A 1 70 ? 8.362 -12.027 -14.948 1.00 84.38 70 GLY A N 1
ATOM 533 C CA . GLY A 1 70 ? 7.566 -11.308 -15.954 1.00 84.38 70 GLY A CA 1
ATOM 534 C C . GLY A 1 70 ? 6.748 -10.129 -15.407 1.00 84.38 70 GLY A C 1
ATOM 535 O O . GLY A 1 70 ? 6.019 -9.488 -16.165 1.00 84.38 70 GLY A O 1
ATOM 536 N N . ALA A 1 71 ? 6.882 -9.791 -14.119 1.00 86.69 71 ALA A N 1
ATOM 537 C CA . ALA A 1 71 ? 6.146 -8.692 -13.496 1.00 86.69 71 ALA A CA 1
ATOM 538 C C . ALA A 1 71 ? 6.486 -7.333 -14.118 1.00 86.69 71 ALA A C 1
ATOM 540 O O . ALA A 1 71 ? 5.578 -6.551 -14.395 1.00 86.69 71 ALA A O 1
ATOM 541 N N . LEU A 1 72 ? 7.767 -7.075 -14.408 1.00 88.38 72 LEU A N 1
ATOM 542 C CA . LEU A 1 72 ? 8.164 -5.867 -15.132 1.00 88.38 72 LEU A CA 1
ATOM 543 C C . LEU A 1 72 ? 7.515 -5.821 -16.512 1.00 88.38 72 LEU A C 1
ATOM 545 O O . LEU A 1 72 ? 7.011 -4.778 -16.899 1.00 88.38 72 LEU A O 1
ATOM 549 N N . THR A 1 73 ? 7.530 -6.929 -17.253 1.00 89.75 73 THR A N 1
ATOM 550 C CA . THR A 1 73 ? 6.965 -6.977 -18.605 1.00 89.75 73 THR A CA 1
ATOM 551 C C . THR A 1 73 ? 5.486 -6.605 -18.578 1.00 89.75 73 THR A C 1
ATOM 553 O O . THR A 1 73 ? 5.075 -5.690 -19.282 1.00 89.75 73 THR A O 1
ATOM 556 N N . ARG A 1 74 ? 4.700 -7.212 -17.687 1.00 87.50 74 ARG A N 1
ATOM 557 C CA . ARG A 1 74 ? 3.284 -6.857 -17.510 1.00 87.50 74 ARG A CA 1
ATOM 558 C C . ARG A 1 74 ? 3.076 -5.418 -17.046 1.00 87.50 74 ARG A C 1
ATOM 560 O O . ARG A 1 74 ? 2.142 -4.753 -17.481 1.00 87.50 74 ARG A O 1
ATOM 567 N N . PHE A 1 75 ? 3.917 -4.934 -16.139 1.00 89.75 75 PHE A N 1
ATOM 568 C CA . PHE A 1 75 ? 3.835 -3.555 -15.672 1.00 89.75 75 PHE A CA 1
ATOM 569 C C . PHE A 1 75 ? 4.121 -2.563 -16.806 1.00 89.75 75 PHE A C 1
ATOM 571 O O . PHE A 1 75 ? 3.391 -1.593 -16.977 1.00 89.75 75 PHE A O 1
ATOM 578 N N . ALA A 1 76 ? 5.159 -2.827 -17.594 1.00 91.81 76 ALA A N 1
ATOM 579 C CA . ALA A 1 76 ? 5.630 -1.956 -18.657 1.00 91.81 76 ALA A CA 1
ATOM 580 C C . ALA A 1 76 ? 4.686 -1.940 -19.868 1.00 91.81 76 ALA A C 1
ATOM 582 O O . ALA A 1 76 ? 4.438 -0.877 -20.427 1.00 91.81 76 ALA A O 1
ATOM 583 N N . HIS A 1 77 ? 4.153 -3.100 -20.260 1.00 91.62 77 HIS A N 1
ATOM 584 C CA . HIS A 1 77 ? 3.332 -3.236 -21.466 1.00 91.62 77 HIS A CA 1
ATOM 585 C C . HIS A 1 77 ? 1.829 -3.124 -21.196 1.00 91.62 77 HIS A C 1
ATOM 587 O O . HIS A 1 77 ? 1.116 -2.519 -21.993 1.00 91.62 77 HIS A O 1
ATOM 593 N N . ASP A 1 78 ? 1.355 -3.639 -20.059 1.00 89.19 78 ASP A N 1
ATOM 594 C CA . ASP A 1 78 ? -0.079 -3.714 -19.755 1.00 89.19 78 ASP A CA 1
ATOM 595 C C . ASP A 1 78 ? -0.493 -2.745 -18.634 1.00 89.19 78 ASP A C 1
ATOM 597 O O . ASP A 1 78 ? -1.665 -2.684 -18.260 1.00 89.19 78 ASP A O 1
ATOM 601 N N . GLY A 1 79 ? 0.462 -2.035 -18.017 1.00 85.00 79 GLY A N 1
ATOM 602 C CA . GLY A 1 79 ? 0.216 -1.216 -16.823 1.00 85.00 79 GLY A CA 1
ATOM 603 C C . GLY A 1 79 ? -0.197 -2.033 -15.591 1.00 85.00 79 GLY A C 1
ATOM 604 O O . GLY A 1 79 ? -0.702 -1.486 -14.610 1.00 85.00 79 GLY A O 1
ATOM 605 N N . SER A 1 80 ? -0.031 -3.358 -15.631 1.00 83.06 80 SER A N 1
ATOM 606 C CA . SER A 1 80 ? -0.603 -4.262 -14.637 1.00 83.06 80 SER A CA 1
ATOM 607 C C . SER A 1 80 ? 0.176 -4.248 -13.320 1.00 83.06 80 SER A C 1
ATOM 609 O O . SER A 1 80 ? 1.327 -4.674 -13.262 1.00 83.06 80 SER A O 1
ATOM 611 N N . THR A 1 81 ? -0.529 -3.952 -12.230 1.00 78.25 81 THR A N 1
ATOM 612 C CA . THR A 1 81 ? -0.074 -4.104 -10.832 1.00 78.25 81 THR A CA 1
ATOM 613 C C . THR A 1 81 ? -0.834 -5.209 -10.078 1.00 78.25 81 THR A C 1
ATOM 615 O O . THR A 1 81 ? -0.747 -5.332 -8.858 1.00 78.25 81 THR A O 1
ATOM 618 N N . SER A 1 82 ? -1.624 -6.021 -10.790 1.00 65.94 82 SER A N 1
ATOM 619 C CA . SER A 1 82 ? -2.558 -7.001 -10.211 1.00 65.94 82 SER A CA 1
ATOM 620 C C . SER A 1 82 ? -1.943 -8.362 -9.869 1.00 65.94 82 SER A C 1
ATOM 622 O O . SER A 1 82 ? -2.635 -9.255 -9.387 1.00 65.94 82 SER A O 1
ATOM 624 N N . SER A 1 83 ? -0.649 -8.558 -10.101 1.00 55.94 83 SER A N 1
ATOM 625 C CA . SER A 1 83 ? -0.017 -9.877 -10.053 1.00 55.94 83 SER A CA 1
ATOM 626 C C . SER A 1 83 ? 0.600 -10.196 -8.694 1.00 55.94 83 SER A C 1
ATOM 628 O O . SER A 1 83 ? 1.793 -10.439 -8.640 1.00 55.94 83 SER A O 1
ATOM 630 N N . GLY A 1 84 ? -0.166 -10.166 -7.601 1.00 66.50 84 GLY A N 1
ATOM 631 C CA . GLY A 1 84 ? 0.234 -10.731 -6.298 1.00 66.50 84 GLY A CA 1
ATOM 632 C C . GLY A 1 84 ? 1.460 -10.124 -5.591 1.00 66.50 84 GLY A C 1
ATOM 633 O O . GLY A 1 84 ? 1.582 -10.315 -4.391 1.00 66.50 84 GLY A O 1
ATOM 634 N N . TRP A 1 85 ? 2.329 -9.373 -6.276 1.00 69.50 85 TRP A N 1
ATOM 635 C CA . TRP A 1 85 ? 3.562 -8.777 -5.762 1.00 69.50 85 TRP A CA 1
ATOM 636 C C . TRP A 1 85 ? 3.345 -7.328 -5.311 1.00 69.50 85 TRP A C 1
ATOM 638 O O . TRP A 1 85 ? 3.919 -6.896 -4.317 1.00 69.50 85 TRP A O 1
ATOM 648 N N . THR A 1 86 ? 2.495 -6.555 -5.995 1.00 76.00 86 THR A N 1
ATOM 649 C CA . THR A 1 86 ? 2.236 -5.166 -5.595 1.00 76.00 86 THR A CA 1
ATOM 650 C C . THR A 1 86 ? 1.263 -5.123 -4.422 1.00 76.00 86 THR A C 1
ATOM 652 O O . THR A 1 86 ? 0.197 -5.739 -4.459 1.00 76.00 86 THR A O 1
ATOM 655 N N . THR A 1 87 ? 1.600 -4.359 -3.385 1.00 82.94 87 THR A N 1
ATOM 656 C CA . THR A 1 87 ? 0.651 -4.052 -2.314 1.00 82.94 87 THR A CA 1
ATOM 657 C C . THR A 1 87 ? -0.333 -2.970 -2.761 1.00 82.94 87 THR A C 1
ATOM 659 O O . THR A 1 87 ? 0.058 -1.908 -3.238 1.00 82.94 87 THR A O 1
ATOM 662 N N . HIS A 1 88 ? -1.625 -3.215 -2.555 1.00 83.81 88 HIS A N 1
ATOM 663 C CA . HIS A 1 88 ? -2.685 -2.206 -2.732 1.00 83.81 88 HIS A CA 1
ATOM 664 C C . HIS A 1 88 ? -3.211 -1.680 -1.393 1.00 83.81 88 HIS A C 1
ATOM 666 O O . HIS A 1 88 ? -4.170 -0.907 -1.342 1.00 83.81 88 HIS A O 1
ATOM 672 N N . MET A 1 89 ? -2.580 -2.121 -0.305 1.00 89.00 89 MET A N 1
ATOM 673 C CA . MET A 1 89 ? -2.870 -1.730 1.064 1.00 89.00 89 MET A CA 1
ATOM 674 C C . MET A 1 89 ? -1.676 -0.972 1.636 1.00 89.00 89 MET A C 1
ATOM 676 O O . MET A 1 89 ? -0.526 -1.405 1.513 1.00 89.00 89 MET A O 1
ATOM 680 N N . ARG A 1 90 ? -1.960 0.142 2.307 1.00 93.44 90 ARG A N 1
ATOM 681 C CA . ARG A 1 90 ? -0.995 0.875 3.123 1.00 93.44 90 ARG A CA 1
ATOM 682 C C . ARG A 1 90 ? -1.165 0.449 4.575 1.00 93.44 90 ARG A C 1
ATOM 684 O O . ARG A 1 90 ? -2.171 0.787 5.189 1.00 93.44 90 ARG A O 1
ATOM 691 N N . VAL A 1 91 ? -0.192 -0.275 5.110 1.00 95.50 91 VAL A N 1
ATOM 692 C CA . VAL A 1 91 ? -0.099 -0.676 6.515 1.00 95.50 91 VAL A CA 1
ATOM 693 C C . VAL A 1 91 ? 0.501 0.481 7.317 1.00 95.50 91 VAL A C 1
ATOM 695 O O . VAL A 1 91 ? 1.506 1.082 6.925 1.00 95.50 91 VAL A O 1
ATOM 698 N N . MET A 1 92 ? -0.150 0.840 8.416 1.00 96.19 92 MET A N 1
ATOM 699 C CA . MET A 1 92 ? 0.001 2.129 9.082 1.00 96.19 92 MET A CA 1
ATOM 700 C C . MET A 1 92 ? 0.124 1.985 10.595 1.00 96.19 92 MET A C 1
ATOM 702 O O . MET A 1 92 ? -0.487 1.111 11.215 1.00 96.19 92 MET A O 1
ATOM 706 N N . THR A 1 93 ? 0.887 2.896 11.192 1.00 96.19 93 THR A N 1
ATOM 707 C CA . THR A 1 93 ? 0.824 3.176 12.630 1.00 96.19 93 THR A CA 1
ATOM 708 C C . THR A 1 93 ? -0.523 3.815 12.991 1.00 96.19 93 THR A C 1
ATOM 710 O O . THR A 1 93 ? -1.301 4.199 12.114 1.00 96.19 93 THR A O 1
ATOM 713 N N . ARG A 1 94 ? -0.805 3.975 14.291 1.00 93.56 94 ARG A N 1
ATOM 714 C CA . ARG A 1 94 ? -1.996 4.709 14.753 1.00 93.56 94 ARG A CA 1
ATOM 715 C C . ARG A 1 94 ? -2.007 6.158 14.245 1.00 93.56 94 ARG A C 1
ATOM 717 O O . ARG A 1 94 ? -2.998 6.564 13.654 1.00 93.56 94 ARG A O 1
ATOM 724 N N . CYS A 1 95 ? -0.898 6.887 1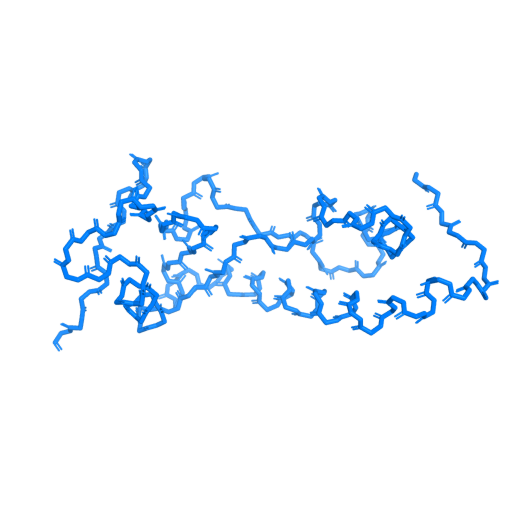4.382 1.00 92.75 95 CYS A N 1
ATOM 725 C CA . CYS A 1 95 ? -0.805 8.283 13.934 1.00 92.75 95 CYS A CA 1
ATOM 726 C C . CYS A 1 95 ? -0.957 8.425 12.408 1.00 92.75 95 CYS A C 1
ATOM 728 O O . CYS A 1 95 ? -1.629 9.332 11.929 1.00 92.75 95 CYS A O 1
ATOM 730 N N . GLU A 1 96 ? -0.375 7.510 11.621 1.00 94.38 96 GLU A N 1
ATOM 731 C CA . GLU A 1 96 ? -0.567 7.502 10.162 1.00 94.38 96 GLU A CA 1
ATOM 732 C C . GLU A 1 96 ? -2.040 7.243 9.789 1.00 94.38 96 GLU A C 1
ATOM 734 O O . GLU A 1 96 ? -2.553 7.834 8.838 1.00 94.38 96 GLU A O 1
ATOM 739 N N . ALA A 1 97 ? -2.729 6.377 10.538 1.00 92.12 97 ALA A N 1
ATOM 740 C CA . ALA A 1 97 ? -4.141 6.082 10.321 1.00 92.12 97 ALA A CA 1
ATOM 741 C C . ALA A 1 97 ? -5.053 7.252 10.722 1.00 92.12 97 ALA A C 1
ATOM 743 O O . ALA A 1 97 ? -6.024 7.527 10.023 1.00 92.12 97 ALA A O 1
ATOM 744 N N . GLU A 1 98 ? -4.731 7.968 11.797 1.00 90.25 98 GLU A N 1
ATOM 745 C CA . GLU A 1 98 ? -5.436 9.184 12.213 1.00 90.25 98 GLU A CA 1
ATOM 746 C C . GLU A 1 98 ? -5.335 10.291 11.158 1.00 90.25 98 GLU A C 1
ATOM 748 O O . GLU A 1 98 ? -6.351 10.872 10.766 1.00 90.25 98 GLU A O 1
ATOM 753 N N . ALA A 1 99 ? -4.130 10.529 10.629 1.00 89.00 99 ALA A N 1
ATOM 754 C CA . ALA A 1 99 ? -3.927 11.466 9.528 1.00 89.00 99 ALA A CA 1
ATOM 755 C C . ALA A 1 99 ? -4.757 11.055 8.300 1.00 89.00 99 ALA A C 1
ATOM 757 O O . ALA A 1 99 ? -5.480 11.872 7.732 1.00 89.00 99 ALA A O 1
ATOM 758 N N . TRP A 1 100 ? -4.747 9.764 7.946 1.00 89.06 100 TRP A N 1
ATOM 759 C CA . TRP A 1 100 ? -5.550 9.236 6.841 1.00 89.06 100 TRP A CA 1
ATOM 760 C C . TRP A 1 100 ? -7.055 9.467 7.049 1.00 89.06 100 TRP A C 1
ATOM 762 O O . TRP A 1 100 ? -7.754 9.860 6.113 1.00 89.06 100 TRP A O 1
ATOM 772 N N . VAL A 1 101 ? -7.564 9.244 8.265 1.00 86.56 101 VAL A N 1
ATOM 773 C CA . VAL A 1 101 ? -8.971 9.488 8.624 1.00 86.56 101 VAL A CA 1
ATOM 774 C C . VAL A 1 101 ? -9.292 10.976 8.528 1.00 86.56 101 VAL A C 1
ATOM 776 O O . VAL A 1 101 ? -10.286 11.342 7.900 1.00 86.56 101 VAL A O 1
ATOM 779 N N . THR A 1 102 ? -8.442 11.837 9.077 1.00 83.94 102 THR A N 1
ATOM 780 C CA . THR A 1 102 ? -8.622 13.293 9.047 1.00 83.94 102 THR A CA 1
ATOM 781 C C . THR A 1 102 ? -8.670 13.824 7.616 1.00 83.94 102 THR A C 1
ATOM 783 O O . THR A 1 102 ? -9.589 14.561 7.263 1.00 83.94 102 THR A O 1
ATOM 786 N N . GLU A 1 103 ? -7.736 13.393 6.768 1.00 83.56 103 GLU A N 1
ATOM 787 C CA . GLU A 1 103 ? -7.643 13.821 5.371 1.00 83.56 103 GLU A CA 1
ATOM 788 C C . GLU A 1 103 ? -8.808 13.321 4.508 1.00 83.56 103 GLU A C 1
ATOM 790 O O . GLU A 1 103 ? -9.247 14.017 3.591 1.00 83.56 103 GLU A O 1
ATOM 795 N N . ARG A 1 104 ? -9.288 12.093 4.746 1.00 78.81 104 ARG A N 1
ATOM 796 C CA . ARG A 1 104 ? -10.188 11.403 3.802 1.00 78.81 104 ARG A CA 1
ATOM 797 C C . ARG A 1 104 ? -11.619 11.268 4.288 1.00 78.81 104 ARG A C 1
ATOM 799 O O . ARG A 1 104 ? -12.548 11.378 3.490 1.00 78.81 104 ARG A O 1
ATOM 806 N N . ILE A 1 105 ? -11.811 11.020 5.575 1.00 71.88 105 ILE A N 1
ATOM 807 C CA . ILE A 1 105 ? -13.133 10.941 6.197 1.00 71.88 105 ILE A CA 1
ATOM 808 C C . ILE A 1 105 ? -13.531 12.340 6.689 1.00 71.88 105 ILE A C 1
ATOM 810 O O . ILE A 1 105 ? -14.652 12.776 6.439 1.00 71.88 105 ILE A O 1
ATOM 814 N N . GLY A 1 106 ? -12.622 13.088 7.318 1.00 63.56 106 GLY A N 1
ATOM 815 C CA . GLY A 1 106 ? -12.930 14.397 7.897 1.00 63.56 106 GLY A CA 1
ATOM 816 C C . GLY A 1 106 ? -14.027 14.345 8.982 1.00 63.56 106 GLY A C 1
ATOM 817 O O . GLY A 1 106 ? -14.611 13.292 9.252 1.00 63.56 106 GLY A O 1
ATOM 818 N N . PRO A 1 107 ? -14.376 15.485 9.604 1.00 60.06 107 PRO A N 1
ATOM 819 C CA . PRO A 1 107 ? -15.295 15.521 10.749 1.00 60.06 107 PRO A CA 1
ATOM 820 C C . PRO A 1 107 ? -16.747 15.158 10.402 1.00 60.06 107 PRO A C 1
ATOM 822 O O . PRO A 1 107 ? -17.539 14.864 11.290 1.00 60.06 107 PRO A O 1
ATOM 825 N N . ARG A 1 108 ? -17.121 15.187 9.114 1.00 59.38 108 ARG A N 1
ATOM 826 C CA . ARG A 1 108 ? -18.493 14.914 8.645 1.00 59.38 108 ARG A CA 1
ATOM 827 C C . ARG A 1 108 ? -18.691 13.513 8.064 1.00 59.38 108 ARG A C 1
ATOM 829 O O . ARG A 1 108 ? -19.782 13.234 7.583 1.00 59.38 108 ARG A O 1
ATOM 836 N N . GLY A 1 109 ? -17.671 12.651 8.065 1.00 56.53 109 GLY A N 1
ATOM 837 C CA . GLY A 1 109 ? -17.801 11.313 7.485 1.00 56.53 109 GLY A CA 1
ATOM 838 C C . GLY A 1 109 ? -17.908 11.357 5.958 1.00 56.53 109 GLY A C 1
ATOM 839 O O . GLY A 1 109 ? -18.982 11.184 5.389 1.00 56.53 109 GLY A O 1
ATOM 840 N N . GLY A 1 110 ? -16.800 11.631 5.274 1.00 58.44 110 GLY A N 1
ATOM 841 C CA . GLY A 1 110 ? -16.724 11.744 3.823 1.00 58.44 110 GLY A CA 1
ATOM 842 C C . GLY A 1 110 ? -17.344 10.523 3.148 1.00 58.44 110 GLY A C 1
ATOM 843 O O . GLY A 1 110 ? -16.856 9.408 3.305 1.00 58.44 110 GLY A O 1
ATOM 844 N N . LEU A 1 111 ? -18.401 10.745 2.357 1.00 59.88 111 LEU A N 1
ATOM 845 C CA . LEU A 1 111 ? -19.288 9.728 1.756 1.00 59.88 111 LEU A CA 1
ATOM 846 C C . LEU A 1 111 ? -18.582 8.584 0.993 1.00 59.88 111 LEU A C 1
ATOM 848 O O . LEU A 1 111 ? -19.204 7.569 0.671 1.00 59.88 111 LEU A O 1
ATOM 852 N N . ARG A 1 112 ? -17.292 8.746 0.675 1.00 66.69 112 ARG A N 1
ATOM 853 C CA . ARG A 1 112 ? -16.478 7.827 -0.132 1.00 66.69 112 ARG A CA 1
ATOM 854 C C . ARG A 1 112 ? -15.481 6.987 0.664 1.00 66.69 112 ARG A C 1
ATOM 856 O O . ARG A 1 112 ? -14.885 6.096 0.068 1.00 66.69 112 ARG A O 1
ATOM 863 N N . TYR A 1 113 ? -15.292 7.242 1.958 1.00 74.75 113 TYR A N 1
ATOM 864 C CA . TYR A 1 113 ? -14.316 6.524 2.777 1.00 74.75 113 TYR A CA 1
ATOM 865 C C . TYR A 1 113 ? -15.000 5.878 3.975 1.00 74.75 113 TYR A C 1
ATOM 867 O O . TYR A 1 113 ? -15.806 6.507 4.655 1.00 74.75 113 TYR A O 1
ATOM 875 N N . ARG A 1 114 ? -14.736 4.588 4.193 1.00 84.38 114 ARG A N 1
ATOM 876 C CA . ARG A 1 114 ? -15.488 3.762 5.144 1.00 84.38 114 ARG A CA 1
ATOM 877 C C . ARG A 1 114 ? -14.563 2.969 6.052 1.00 84.38 114 ARG A C 1
ATOM 879 O O . ARG A 1 114 ? -13.448 2.612 5.684 1.00 84.38 114 ARG A O 1
ATOM 886 N N . LEU A 1 115 ? -15.064 2.636 7.232 1.00 89.06 115 LEU A N 1
ATOM 887 C CA . LEU A 1 115 ? -14.472 1.588 8.052 1.00 89.06 115 LEU A CA 1
ATOM 888 C C . LEU A 1 115 ? -14.896 0.228 7.491 1.00 89.06 115 LEU A C 1
ATOM 890 O O . LEU A 1 115 ? -16.012 0.063 6.992 1.00 89.06 115 LEU A O 1
ATOM 894 N N . CYS A 1 116 ? -14.005 -0.755 7.544 1.00 91.19 116 CYS A N 1
ATOM 895 C CA . CYS A 1 116 ? -14.321 -2.099 7.092 1.00 91.19 116 CYS A CA 1
ATOM 896 C C . CYS A 1 116 ? -15.415 -2.720 7.970 1.00 91.19 116 CYS A C 1
ATOM 898 O O . CYS A 1 116 ? -15.217 -2.888 9.168 1.00 91.19 116 CYS A O 1
ATOM 900 N N . GLY A 1 117 ? -16.527 -3.152 7.371 1.00 88.56 117 GLY A N 1
ATOM 901 C CA . GLY A 1 117 ? -17.608 -3.831 8.097 1.00 88.56 117 GLY A CA 1
ATOM 902 C C . GLY A 1 117 ? -17.265 -5.241 8.597 1.00 88.56 117 GLY A C 1
ATOM 903 O O . GLY A 1 117 ? -17.989 -5.779 9.420 1.00 88.56 117 GLY A O 1
ATOM 904 N N . ILE A 1 118 ? -16.169 -5.849 8.122 1.00 91.56 118 ILE A N 1
ATOM 905 C CA . ILE A 1 118 ? -15.733 -7.186 8.565 1.00 91.56 118 ILE A CA 1
ATOM 906 C C . ILE A 1 118 ? -14.992 -7.094 9.894 1.00 91.56 118 ILE A C 1
ATOM 908 O O . ILE A 1 118 ? -15.244 -7.875 10.802 1.00 91.56 118 ILE A O 1
ATOM 912 N N . CYS A 1 119 ? -14.017 -6.187 9.983 1.00 92.75 119 CYS A N 1
ATOM 913 C CA . CYS A 1 119 ? -13.174 -6.080 11.168 1.00 92.75 119 CYS A CA 1
ATOM 914 C C . CYS A 1 119 ? -13.522 -4.897 12.060 1.00 92.75 119 CYS A C 1
ATOM 916 O O . CYS A 1 119 ? -12.901 -4.813 13.115 1.00 92.75 119 CYS A O 1
ATOM 918 N N . THR A 1 120 ? -14.414 -4.002 11.616 1.00 89.38 120 THR A N 1
ATOM 919 C CA . THR A 1 120 ? -14.917 -2.826 12.345 1.00 89.38 120 THR A CA 1
ATOM 920 C C . THR A 1 120 ? -13.813 -2.159 13.166 1.00 89.38 120 THR A C 1
ATOM 922 O O . THR A 1 120 ? -13.835 -2.244 14.393 1.00 89.38 120 THR A O 1
ATOM 925 N N . PRO A 1 121 ? -12.770 -1.615 12.503 1.00 87.56 121 PRO A N 1
ATOM 926 C CA . PRO A 1 121 ? -11.632 -1.049 13.213 1.00 87.56 121 PRO A CA 1
ATOM 927 C C . PRO A 1 121 ? -12.093 0.096 14.114 1.00 87.56 121 PRO A C 1
ATOM 929 O O . PRO A 1 121 ? -12.894 0.929 13.690 1.00 87.56 121 PRO A O 1
ATOM 932 N N . GLU A 1 122 ? -11.555 0.149 15.328 1.00 87.06 122 GLU A N 1
ATOM 933 C CA . GLU A 1 122 ? -11.687 1.322 16.190 1.00 87.06 122 GLU A CA 1
ATOM 934 C C . GLU A 1 122 ? -11.088 2.538 15.485 1.00 87.06 122 GLU A C 1
ATOM 936 O O . GLU A 1 122 ? -10.042 2.429 14.830 1.00 87.06 122 GLU A O 1
ATOM 941 N N . LEU A 1 123 ? -11.751 3.691 15.608 1.00 82.69 123 LEU A N 1
ATOM 942 C CA . LEU A 1 123 ? -11.207 4.929 15.069 1.00 82.69 123 LEU A CA 1
ATOM 943 C C . LEU A 1 123 ? -9.866 5.219 15.758 1.00 82.69 123 LEU A C 1
ATOM 945 O O . LEU A 1 123 ? -9.806 5.188 16.986 1.00 82.69 123 LEU A O 1
ATOM 949 N N . PRO A 1 124 ? -8.792 5.479 14.995 1.00 79.12 124 PRO A N 1
ATOM 950 C CA . PRO A 1 124 ? -7.546 5.961 15.564 1.00 79.12 124 PRO A CA 1
ATOM 951 C C . PRO A 1 124 ? -7.792 7.387 16.067 1.00 79.12 124 PRO A C 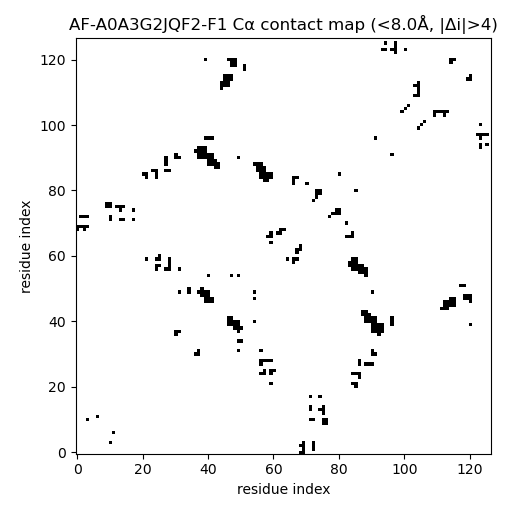1
ATOM 953 O O . PRO A 1 124 ? -7.798 8.328 15.279 1.00 79.12 124 PRO A O 1
ATOM 956 N N . VAL A 1 125 ? -8.087 7.521 17.357 1.00 68.69 125 VAL A N 1
ATOM 957 C CA . VAL A 1 125 ? -8.180 8.810 18.052 1.0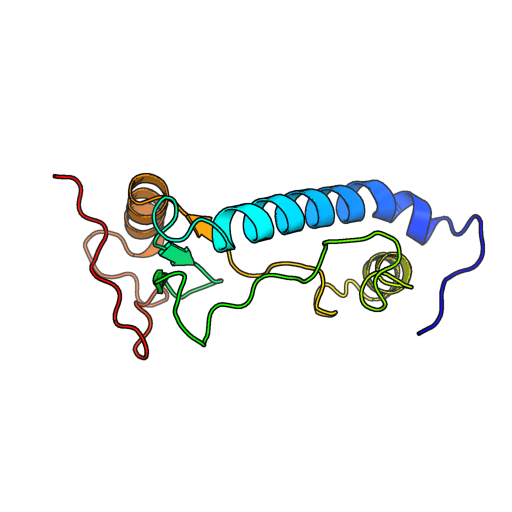0 68.69 125 VAL A CA 1
ATOM 958 C C . VAL A 1 125 ? -6.815 9.088 18.679 1.00 68.69 125 VAL A C 1
ATOM 960 O O . VAL A 1 125 ? -6.210 8.160 19.228 1.00 68.69 125 VAL A O 1
ATOM 963 N N . ALA A 1 126 ? -6.315 10.318 18.572 1.00 53.44 126 ALA A N 1
ATOM 964 C CA . ALA A 1 126 ? -5.255 10.776 19.461 1.00 53.44 126 ALA A CA 1
ATOM 965 C C . ALA A 1 126 ? -5.779 10.765 20.904 1.00 53.44 126 ALA A C 1
ATOM 967 O O . ALA A 1 126 ? -6.901 11.215 21.151 1.00 53.44 126 ALA A O 1
ATOM 968 N N . ASP A 1 127 ? -4.979 10.209 21.815 1.00 48.25 127 ASP A N 1
ATOM 969 C CA . ASP A 1 127 ? -5.168 10.376 23.260 1.00 48.25 127 ASP A CA 1
ATOM 970 C C . ASP A 1 127 ? -4.957 11.847 23.666 1.00 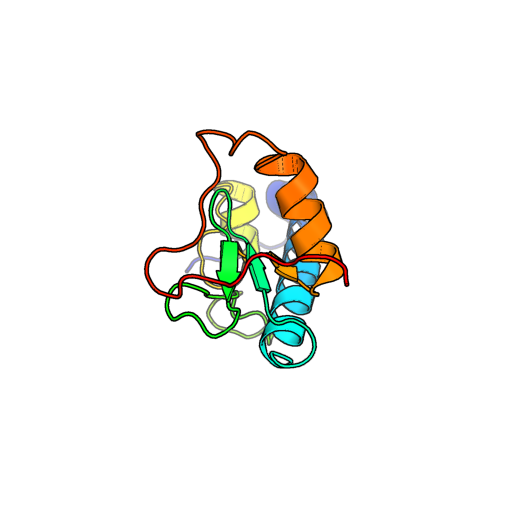48.25 127 ASP A C 1
ATOM 972 O O . ASP A 1 127 ? -4.063 12.503 23.074 1.00 48.25 127 ASP A O 1
#

Organism: NCBI:txid1442032

Foldseek 3Di:
DDADDPPPPLLVVCVVVVVVQLVQLVVQVVLLVVCVQQQWKDAPAEIEGSPFPVADGADNPDCPDPLNVNVSVCCRPVVDPPRRRGGRMDGGGLVRQQVVCCVQLNPPGHPRHYYDPRHRDDRSDDD

Solvent-accessible surface area (backbone atoms only — not comparable to full-atom values): 7102 Å² total; per-residue (Å²): 125,71,64,70,68,91,83,46,63,60,45,60,72,33,39,67,64,51,53,49,49,47,54,53,12,46,52,31,37,62,36,58,77,36,39,91,71,18,48,27,24,33,45,95,43,36,41,34,32,40,88,29,91,86,58,62,61,16,61,54,93,42,88,82,36,82,48,47,54,30,36,61,39,38,32,44,75,68,68,47,63,82,55,58,24,47,39,70,40,50,54,22,35,59,69,58,44,27,52,50,42,53,77,55,26,41,98,80,57,30,94,75,43,45,68,31,85,86,61,58,45,77,79,56,68,86,130